Protein AF-A0A2V5RPT9-F1 (afdb_monomer)

Mean predicted aligned error: 5.76 Å

Foldseek 3Di:
DDPPQQFFFQAPVVRDTHRLVQWDALLPDDPVLSVQVCVVPVVDDSRHTHGVVVSVVSVVVVVD

Radius of gyration: 12.15 Å; Cα contacts (8 Å, |Δi|>4): 77; chains: 1; bounding box: 34×22×29 Å

Sequence (64 aa):
MSKTVTAPLVCQICKKAKPPNSGMIAELIRPSLLEFIKKKLPDLDSKGFICLDDLGEFRKDYIK

Nearest PDB structures (foldseek):
  8glv-assembly1_HM  TM=5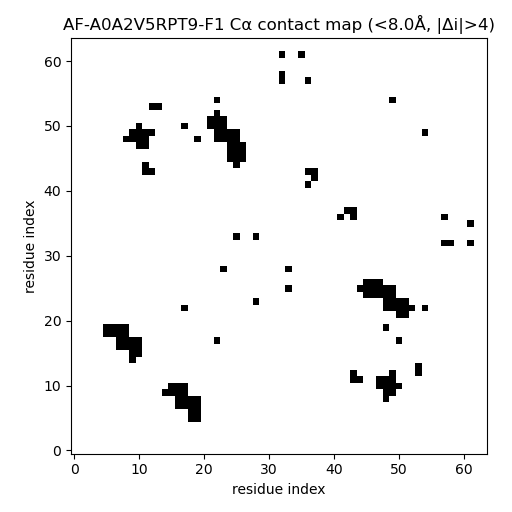.222E-01  e=3.917E+00  Chlamydomonas reinhardtii
  6u42-assembly1_7K  TM=4.828E-01  e=6.870E+00  Chlamydomonas reinhardtii

Structure (mmCIF, N/CA/C/O backbone):
data_AF-A0A2V5RPT9-F1
#
_entry.id   AF-A0A2V5RPT9-F1
#
loop_
_atom_site.group_PDB
_atom_site.id
_atom_site.type_symbol
_atom_site.label_atom_id
_atom_site.label_alt_id
_atom_site.label_comp_id
_atom_site.label_asym_id
_atom_site.label_entity_id
_atom_site.label_seq_id
_atom_site.pdbx_PDB_ins_code
_atom_site.Cartn_x
_atom_site.Cartn_y
_atom_site.Cartn_z
_atom_site.occupancy
_atom_site.B_iso_or_equiv
_atom_site.auth_seq_id
_atom_site.auth_comp_id
_atom_site.auth_asym_id
_atom_site.auth_atom_id
_atom_site.pdbx_PDB_model_num
ATOM 1 N N . MET A 1 1 ? 19.757 13.308 -21.254 1.00 37.12 1 MET A N 1
ATOM 2 C CA . MET A 1 1 ? 18.759 12.987 -20.208 1.00 37.12 1 MET A CA 1
ATOM 3 C C . MET A 1 1 ? 18.748 11.482 -20.011 1.00 37.12 1 MET A C 1
ATOM 5 O O . MET A 1 1 ? 18.254 10.762 -20.871 1.00 37.12 1 MET A O 1
ATOM 9 N N . SER A 1 2 ? 19.378 11.000 -18.945 1.00 42.47 2 SER A N 1
ATOM 10 C CA . SER A 1 2 ? 19.517 9.573 -18.655 1.00 42.47 2 SER A CA 1
ATOM 11 C C . SER A 1 2 ? 18.161 9.022 -18.216 1.00 42.47 2 SER A C 1
ATOM 13 O O . SER A 1 2 ? 17.716 9.290 -17.104 1.00 42.47 2 SER A O 1
ATOM 15 N N . LYS A 1 3 ? 17.470 8.284 -19.094 1.00 52.03 3 LYS A N 1
ATOM 16 C CA . LYS A 1 3 ? 16.367 7.414 -18.672 1.00 52.03 3 LYS 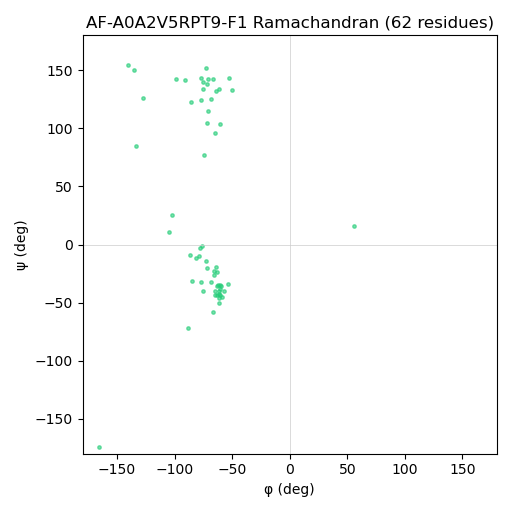A CA 1
ATOM 17 C C . LYS A 1 3 ? 16.989 6.342 -17.784 1.00 52.03 3 LYS A C 1
ATOM 19 O O . LYS A 1 3 ? 17.538 5.370 -18.291 1.00 52.03 3 LYS A O 1
ATOM 24 N N . THR A 1 4 ? 16.956 6.541 -16.473 1.00 53.97 4 THR A N 1
ATOM 25 C CA . THR A 1 4 ? 17.245 5.476 -15.517 1.00 53.97 4 THR A CA 1
ATOM 26 C C . THR A 1 4 ? 16.193 4.402 -15.768 1.00 53.97 4 THR A C 1
ATOM 28 O O . THR A 1 4 ? 15.013 4.598 -15.475 1.00 53.97 4 THR A O 1
ATOM 31 N N . VAL A 1 5 ? 16.587 3.316 -16.435 1.00 55.91 5 VAL A N 1
ATOM 32 C CA . VAL A 1 5 ? 15.730 2.148 -16.655 1.00 55.91 5 VAL A CA 1
ATOM 33 C C .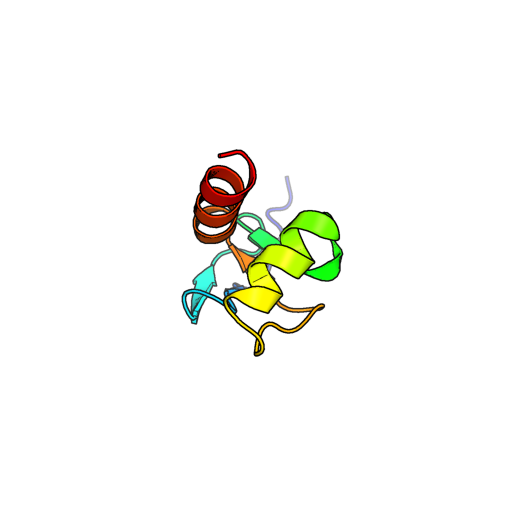 VAL A 1 5 ? 15.656 1.428 -15.318 1.00 55.91 5 VAL A C 1
ATOM 35 O O . VAL A 1 5 ? 16.383 0.479 -15.048 1.00 55.91 5 VAL A O 1
ATOM 38 N N . THR A 1 6 ? 14.852 1.972 -14.416 1.00 65.62 6 THR A N 1
ATOM 39 C CA . THR A 1 6 ? 14.666 1.397 -13.094 1.00 65.62 6 THR A CA 1
ATOM 40 C C . THR A 1 6 ? 13.738 0.195 -13.247 1.00 65.62 6 THR A C 1
ATOM 42 O O . THR A 1 6 ? 12.651 0.317 -13.818 1.00 65.62 6 THR A O 1
ATOM 45 N N . ALA A 1 7 ? 14.197 -0.972 -12.791 1.00 77.44 7 ALA A N 1
ATOM 46 C CA . ALA A 1 7 ? 13.478 -2.234 -12.925 1.00 77.44 7 ALA A CA 1
ATOM 47 C C . ALA A 1 7 ? 12.036 -2.122 -12.388 1.00 77.44 7 ALA A C 1
ATOM 49 O O . ALA A 1 7 ? 11.804 -1.421 -11.397 1.00 77.44 7 ALA A O 1
ATOM 50 N N . PRO A 1 8 ? 11.058 -2.785 -13.032 1.00 82.19 8 PRO A N 1
ATOM 51 C CA . PRO A 1 8 ? 9.677 -2.758 -12.576 1.00 82.19 8 PRO A CA 1
ATOM 52 C C . PRO A 1 8 ? 9.564 -3.360 -11.169 1.00 82.19 8 PRO A C 1
ATOM 54 O O . PRO A 1 8 ? 10.106 -4.429 -10.894 1.00 82.19 8 PRO A O 1
ATOM 57 N N . LEU A 1 9 ? 8.841 -2.672 -10.286 1.00 89.06 9 LEU A N 1
ATOM 58 C CA . LEU A 1 9 ? 8.541 -3.113 -8.928 1.00 89.06 9 LEU A CA 1
ATOM 59 C C . LEU A 1 9 ? 7.144 -3.729 -8.876 1.00 89.06 9 L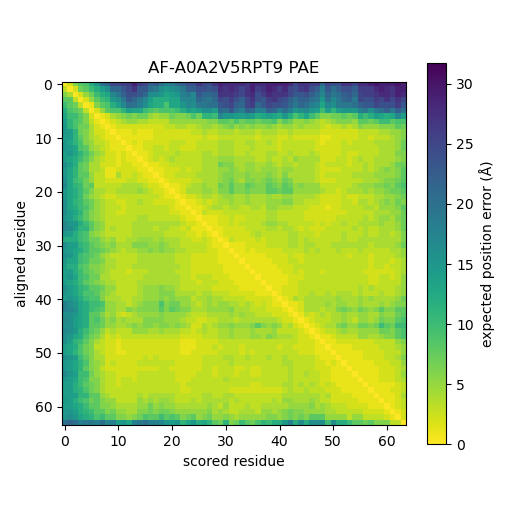EU A C 1
ATOM 61 O O . LEU A 1 9 ? 6.211 -3.266 -9.534 1.00 89.06 9 LEU A O 1
ATOM 65 N N . VAL A 1 10 ? 6.983 -4.782 -8.082 1.00 91.12 10 VAL A N 1
ATOM 66 C CA . VAL A 1 10 ? 5.688 -5.446 -7.903 1.00 91.12 10 VAL A CA 1
ATOM 67 C C . VAL A 1 10 ? 4.899 -4.725 -6.813 1.00 91.12 10 VAL A C 1
ATOM 69 O O . VAL A 1 10 ? 5.368 -4.607 -5.683 1.00 91.12 10 VAL A O 1
ATOM 72 N N . CYS A 1 11 ? 3.698 -4.244 -7.146 1.00 91.69 11 CYS A N 1
ATOM 73 C CA . CYS A 1 11 ? 2.788 -3.652 -6.165 1.00 91.69 11 CYS A CA 1
ATOM 74 C C . CYS A 1 11 ? 2.350 -4.707 -5.148 1.00 91.69 11 CYS A C 1
ATOM 76 O O . CYS A 1 11 ? 1.900 -5.780 -5.535 1.00 91.69 11 CYS A O 1
ATOM 78 N N . GLN A 1 12 ? 2.407 -4.415 -3.852 1.00 90.44 12 GLN A N 1
ATOM 79 C CA . GLN A 1 12 ? 1.961 -5.364 -2.833 1.00 90.44 12 GLN A CA 1
ATOM 80 C C . GLN A 1 12 ? 0.443 -5.544 -2.767 1.00 90.44 12 GLN A C 1
ATOM 82 O O . GLN A 1 12 ? -0.004 -6.582 -2.281 1.00 90.44 12 GLN A O 1
ATOM 87 N N . ILE A 1 13 ? -0.311 -4.576 -3.295 1.00 88.94 13 ILE A N 1
ATOM 88 C CA . ILE A 1 13 ? -1.775 -4.534 -3.278 1.00 88.94 13 ILE A CA 1
ATOM 89 C C . ILE A 1 13 ? -2.328 -5.271 -4.500 1.00 88.94 13 ILE A C 1
ATOM 91 O O . ILE A 1 13 ? -2.790 -6.400 -4.377 1.00 88.94 13 ILE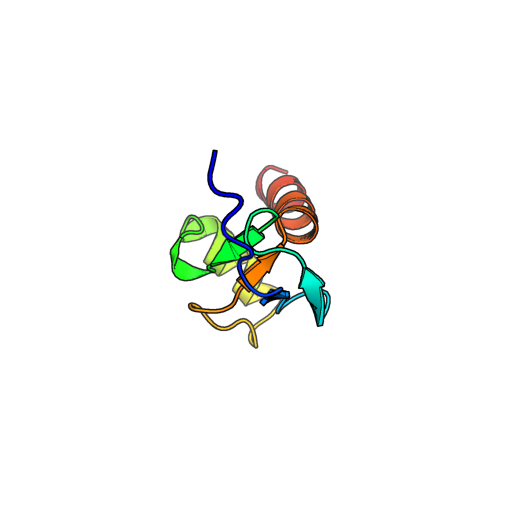 A O 1
ATOM 95 N N . CYS A 1 14 ? -2.193 -4.704 -5.704 1.00 90.19 14 CYS A N 1
ATOM 96 C CA . CYS A 1 14 ? -2.671 -5.365 -6.920 1.00 90.19 14 CYS A CA 1
ATOM 97 C C . CYS A 1 14 ? -1.767 -6.496 -7.449 1.00 90.19 14 CYS A C 1
ATOM 99 O O . CYS A 1 14 ? -2.111 -7.103 -8.463 1.00 90.19 14 CYS A O 1
ATOM 101 N N . LYS A 1 15 ? -0.600 -6.759 -6.833 1.00 88.94 15 LYS A N 1
ATOM 102 C CA . LYS A 1 15 ? 0.399 -7.773 -7.257 1.00 88.94 15 LYS A CA 1
ATOM 103 C C . LYS A 1 15 ? 0.900 -7.625 -8.704 1.00 88.94 15 LYS A C 1
ATOM 105 O O . LYS A 1 15 ? 1.520 -8.535 -9.247 1.00 88.94 15 LYS A O 1
ATOM 110 N N . LYS A 1 16 ? 0.683 -6.467 -9.337 1.00 89.75 16 LYS A N 1
ATOM 111 C CA . LYS A 1 16 ? 1.135 -6.175 -10.708 1.00 89.75 16 LYS A CA 1
ATOM 112 C C . LYS A 1 16 ? 2.523 -5.543 -10.709 1.00 89.75 16 LYS A C 1
ATOM 114 O O . LYS A 1 16 ? 2.812 -4.672 -9.887 1.00 89.75 16 LYS A O 1
ATOM 119 N N . ALA A 1 17 ? 3.347 -5.928 -11.682 1.00 90.38 17 ALA A N 1
ATOM 120 C CA . ALA A 1 17 ? 4.595 -5.241 -11.988 1.00 90.38 17 ALA A CA 1
ATOM 121 C C . ALA A 1 17 ? 4.291 -3.850 -12.561 1.00 90.38 17 ALA A C 1
ATOM 123 O O . ALA A 1 17 ? 3.523 -3.698 -13.515 1.00 90.38 17 ALA A O 1
ATOM 124 N N . LYS A 1 18 ? 4.865 -2.823 -11.947 1.00 90.56 18 LYS A N 1
ATOM 125 C CA . LYS A 1 18 ? 4.654 -1.419 -12.284 1.00 90.56 18 LYS A CA 1
ATOM 126 C C . LYS A 1 18 ? 6.001 -0.711 -12.305 1.00 90.56 18 LYS A C 1
ATOM 128 O O . LYS A 1 18 ? 6.917 -1.101 -11.582 1.00 90.56 18 LYS A O 1
ATOM 133 N N . PRO A 1 19 ? 6.155 0.329 -13.127 1.00 88.31 19 PRO A N 1
ATOM 134 C CA . PRO A 1 19 ? 7.392 1.072 -13.114 1.00 88.31 19 PRO A CA 1
ATOM 135 C C . PRO A 1 19 ? 7.514 1.802 -11.759 1.00 88.31 19 PRO A C 1
ATOM 137 O O . PRO A 1 19 ? 6.515 2.281 -11.215 1.00 88.31 19 PRO A O 1
ATOM 140 N N . PRO A 1 20 ? 8.723 1.885 -11.190 1.00 83.25 20 PRO A N 1
ATOM 141 C CA . PRO A 1 20 ? 8.959 2.412 -9.842 1.00 83.25 20 PRO A CA 1
ATOM 142 C C . PRO A 1 20 ? 8.598 3.893 -9.689 1.00 83.25 20 PRO A C 1
ATOM 144 O O . PRO A 1 20 ? 8.363 4.359 -8.583 1.00 83.25 20 PRO A O 1
ATOM 147 N N . ASN A 1 21 ? 8.502 4.632 -10.796 1.00 86.12 21 ASN A N 1
ATOM 148 C CA . ASN A 1 21 ? 8.014 6.012 -10.833 1.00 86.12 21 ASN A CA 1
ATOM 149 C C . ASN A 1 21 ? 6.476 6.131 -10.769 1.00 86.12 21 ASN A C 1
ATOM 151 O O . ASN A 1 21 ? 5.960 7.233 -10.633 1.00 86.12 21 ASN A O 1
ATOM 155 N N . SER A 1 22 ? 5.740 5.022 -10.891 1.00 89.50 22 SER A N 1
ATOM 156 C CA . SER A 1 22 ? 4.272 4.967 -10.815 1.00 89.50 22 SER A CA 1
ATOM 157 C C . SER A 1 22 ? 3.782 4.443 -9.465 1.00 89.50 22 SER A C 1
ATOM 159 O O . SER A 1 22 ? 2.692 3.878 -9.363 1.00 89.50 22 SER A O 1
ATOM 161 N N . GLY A 1 23 ? 4.588 4.597 -8.420 1.00 90.25 23 GLY A N 1
ATOM 162 C CA . GLY A 1 23 ? 4.257 4.179 -7.067 1.00 90.25 23 GLY A CA 1
ATOM 163 C C . GLY A 1 23 ? 5.185 4.783 -6.033 1.00 90.25 23 GLY A C 1
ATOM 164 O O . GLY A 1 23 ? 6.020 5.631 -6.337 1.00 90.25 23 GLY A O 1
ATOM 165 N N . MET A 1 24 ? 5.006 4.338 -4.800 1.00 90.00 24 MET A N 1
ATOM 166 C CA . MET A 1 24 ? 5.810 4.721 -3.653 1.00 90.00 24 MET A CA 1
ATOM 167 C C . MET A 1 24 ? 6.052 3.509 -2.761 1.00 90.00 24 MET A C 1
ATOM 169 O O . MET A 1 24 ? 5.259 2.570 -2.738 1.00 90.00 24 MET A O 1
ATOM 173 N N . ILE A 1 25 ? 7.150 3.542 -2.011 1.00 90.50 25 ILE A N 1
ATOM 174 C CA . ILE A 1 25 ? 7.397 2.562 -0.955 1.00 90.50 25 ILE A CA 1
ATOM 175 C C . ILE A 1 25 ? 6.502 2.899 0.235 1.00 90.50 25 ILE A C 1
ATOM 177 O O . ILE A 1 25 ? 6.323 4.073 0.564 1.00 90.50 25 ILE A O 1
ATOM 181 N N . ALA A 1 26 ? 5.947 1.875 0.874 1.00 88.94 26 ALA A N 1
ATOM 182 C CA . ALA A 1 26 ? 5.020 1.998 1.985 1.00 88.94 26 ALA A CA 1
ATOM 183 C C . ALA A 1 26 ? 5.566 2.866 3.135 1.00 88.94 26 ALA A C 1
ATOM 185 O O . ALA A 1 26 ? 4.811 3.639 3.714 1.00 88.94 26 ALA A O 1
ATOM 186 N N . GLU A 1 27 ? 6.877 2.842 3.388 1.00 88.25 27 GLU A N 1
ATOM 187 C CA . GLU A 1 27 ? 7.544 3.665 4.405 1.00 88.25 27 GLU A CA 1
ATOM 188 C C . GLU A 1 27 ? 7.507 5.169 4.099 1.00 88.25 27 GLU A C 1
ATOM 190 O O . GLU A 1 27 ? 7.553 5.985 5.014 1.00 88.25 27 GLU A O 1
ATOM 195 N N . LEU A 1 28 ? 7.406 5.543 2.818 1.00 88.56 28 LEU A N 1
ATOM 196 C CA . LEU A 1 28 ? 7.323 6.936 2.370 1.00 88.56 28 LEU A CA 1
ATOM 197 C C . LEU A 1 28 ? 5.880 7.455 2.361 1.00 88.56 28 LEU A C 1
ATOM 199 O O . LEU A 1 28 ? 5.638 8.643 2.134 1.00 88.56 28 LEU A O 1
ATOM 203 N N . ILE A 1 29 ? 4.901 6.572 2.556 1.00 87.75 29 ILE A N 1
ATOM 204 C CA . ILE A 1 29 ? 3.497 6.950 2.665 1.00 87.75 29 ILE A CA 1
ATOM 205 C C . ILE A 1 29 ? 3.264 7.536 4.056 1.00 87.75 29 ILE A C 1
ATOM 207 O O . ILE A 1 29 ? 3.818 7.070 5.049 1.00 87.75 29 ILE A O 1
ATOM 211 N N . ARG A 1 30 ? 2.400 8.556 4.143 1.00 88.31 30 ARG A N 1
ATOM 212 C CA . ARG A 1 30 ? 1.987 9.121 5.434 1.00 88.31 30 ARG A CA 1
ATOM 213 C C . ARG A 1 30 ? 1.539 8.007 6.393 1.00 88.31 30 ARG A C 1
ATOM 215 O O . ARG A 1 30 ? 0.685 7.210 5.997 1.00 88.31 30 ARG A O 1
ATOM 222 N N . PRO A 1 31 ? 2.005 8.010 7.655 1.00 86.44 31 PRO A N 1
ATOM 223 C CA . PRO A 1 31 ? 1.721 6.940 8.607 1.00 86.44 31 PRO A CA 1
ATOM 224 C C . PRO A 1 31 ? 0.218 6.721 8.806 1.00 86.44 31 PRO A C 1
ATOM 226 O O . PRO A 1 31 ? -0.226 5.584 8.767 1.00 86.44 31 PRO A O 1
ATOM 229 N N . SER A 1 32 ? -0.591 7.785 8.874 1.00 88.50 32 SER A N 1
ATOM 230 C CA . SER A 1 32 ? -2.051 7.668 9.025 1.00 88.50 32 SER A CA 1
ATOM 231 C C . SER A 1 32 ? -2.729 6.920 7.871 1.00 88.50 32 SER A C 1
ATOM 233 O O . SER A 1 32 ? -3.652 6.139 8.092 1.00 88.50 32 SER A O 1
ATOM 235 N N . LEU A 1 33 ? -2.262 7.134 6.635 1.00 88.56 33 LEU A N 1
ATOM 236 C CA . LEU A 1 33 ? -2.773 6.414 5.471 1.00 88.56 33 LEU A CA 1
ATOM 237 C C . LEU A 1 33 ? -2.227 4.983 5.443 1.00 88.56 33 LEU A C 1
ATOM 239 O O . LEU A 1 33 ? -2.968 4.057 5.142 1.00 88.56 33 LEU A O 1
ATOM 243 N N . LEU A 1 34 ? -0.953 4.783 5.788 1.00 88.06 34 LEU A N 1
ATOM 244 C CA . LEU A 1 34 ? -0.359 3.451 5.862 1.00 88.06 34 LEU A CA 1
ATOM 245 C C . LEU A 1 34 ? -1.075 2.570 6.896 1.00 88.06 34 LEU A C 1
ATOM 247 O O . LEU A 1 34 ? -1.369 1.415 6.606 1.00 88.06 34 LEU A O 1
ATOM 251 N N . GLU A 1 35 ? -1.400 3.109 8.071 1.00 89.44 35 GLU A N 1
ATOM 252 C CA . GLU A 1 35 ? -2.195 2.414 9.087 1.00 89.44 35 GLU A CA 1
ATOM 253 C C . GLU A 1 35 ? -3.590 2.056 8.574 1.00 89.44 35 GLU A C 1
ATOM 255 O O . GLU A 1 35 ? -4.070 0.949 8.811 1.00 89.44 35 GLU A O 1
ATOM 260 N N . PHE A 1 36 ? -4.231 2.955 7.822 1.00 89.31 36 PHE A N 1
ATOM 261 C CA . PHE A 1 36 ? -5.512 2.674 7.180 1.00 89.31 36 PHE A CA 1
ATOM 262 C C . PHE A 1 36 ? -5.418 1.516 6.176 1.00 89.31 36 PHE A C 1
ATOM 264 O O . PHE A 1 36 ? -6.239 0.599 6.207 1.00 89.31 36 PHE A O 1
ATOM 271 N N . ILE A 1 37 ? -4.388 1.513 5.325 1.00 89.19 37 ILE A N 1
ATOM 272 C CA . ILE A 1 37 ? -4.161 0.432 4.360 1.00 89.19 37 ILE A CA 1
ATOM 273 C C . ILE A 1 37 ? -3.856 -0.875 5.103 1.00 89.19 37 ILE A C 1
ATOM 275 O O . ILE A 1 37 ? -4.455 -1.891 4.774 1.00 89.19 37 ILE A O 1
ATOM 279 N N . LYS A 1 38 ? -3.014 -0.856 6.147 1.00 88.81 38 LYS A N 1
ATOM 280 C CA . LYS A 1 38 ? -2.698 -2.034 6.978 1.00 88.81 38 LYS A CA 1
ATOM 281 C C . LYS A 1 38 ? -3.920 -2.623 7.678 1.00 88.81 38 LYS A C 1
ATOM 283 O O . LYS A 1 38 ? -4.020 -3.838 7.801 1.00 88.81 38 LYS A O 1
ATOM 288 N N . LYS A 1 39 ? -4.875 -1.789 8.103 1.00 89.31 39 LYS A N 1
ATOM 289 C CA . LYS A 1 39 ? -6.153 -2.268 8.657 1.00 89.31 39 LYS A CA 1
ATOM 290 C C . LYS A 1 39 ? -6.966 -3.064 7.635 1.00 89.31 39 LYS A C 1
ATOM 292 O O . LYS A 1 39 ? -7.645 -4.007 8.024 1.00 89.31 39 LYS A O 1
ATOM 297 N N . LYS A 1 40 ? -6.903 -2.701 6.348 1.00 87.62 40 LYS A N 1
ATOM 298 C CA . LYS A 1 40 ? -7.560 -3.455 5.266 1.00 87.62 40 LYS A CA 1
ATOM 299 C C . LYS A 1 40 ? -6.712 -4.623 4.749 1.00 87.62 40 LYS A C 1
ATOM 301 O O . LYS A 1 40 ? -7.266 -5.625 4.313 1.00 87.62 40 LYS A O 1
ATOM 306 N N . LEU A 1 41 ? -5.389 -4.488 4.783 1.00 86.19 41 LEU A N 1
ATOM 307 C CA . LEU A 1 41 ? -4.403 -5.433 4.262 1.00 86.19 41 LEU A CA 1
ATOM 308 C C . LEU A 1 41 ? -3.290 -5.639 5.305 1.00 86.19 41 LEU A C 1
ATOM 310 O O . LEU A 1 41 ? -2.255 -4.973 5.232 1.00 86.19 41 LEU A O 1
ATOM 314 N N . PRO A 1 42 ? -3.473 -6.552 6.274 1.00 83.31 42 PRO A N 1
ATOM 315 C CA . PRO A 1 42 ? -2.488 -6.782 7.335 1.00 83.31 42 PRO A CA 1
ATOM 316 C C . PRO A 1 42 ? -1.159 -7.354 6.814 1.00 83.31 42 PRO A C 1
ATOM 318 O O . PRO A 1 42 ? -0.123 -7.151 7.437 1.00 83.31 42 PRO A O 1
ATOM 321 N N . ASP A 1 43 ? -1.181 -7.999 5.646 1.00 85.06 43 ASP A N 1
ATOM 322 C CA . ASP A 1 43 ? -0.014 -8.550 4.942 1.00 85.06 43 ASP A CA 1
ATOM 323 C C . ASP A 1 43 ? 0.854 -7.491 4.235 1.00 85.06 43 ASP A C 1
ATOM 325 O O . ASP A 1 43 ? 1.843 -7.818 3.580 1.00 85.06 43 ASP A O 1
ATOM 329 N N . LEU A 1 44 ? 0.472 -6.212 4.301 1.00 86.31 44 LEU A N 1
ATOM 330 C CA . LEU A 1 44 ? 1.211 -5.144 3.643 1.00 86.31 44 LEU A CA 1
ATOM 331 C C . LEU A 1 44 ? 2.548 -4.886 4.349 1.00 86.31 44 LEU A C 1
ATOM 333 O O . LEU A 1 44 ? 2.596 -4.370 5.471 1.00 86.31 44 LEU A O 1
ATOM 337 N N . ASP A 1 45 ? 3.644 -5.153 3.644 1.00 86.94 45 ASP A N 1
ATOM 338 C CA . ASP A 1 45 ? 4.977 -4.855 4.144 1.00 86.94 45 ASP A CA 1
ATOM 339 C C . ASP A 1 45 ? 5.242 -3.344 4.131 1.00 86.94 45 ASP A C 1
ATOM 341 O O . ASP A 1 45 ? 4.934 -2.632 3.170 1.00 86.94 45 ASP A O 1
ATOM 345 N N .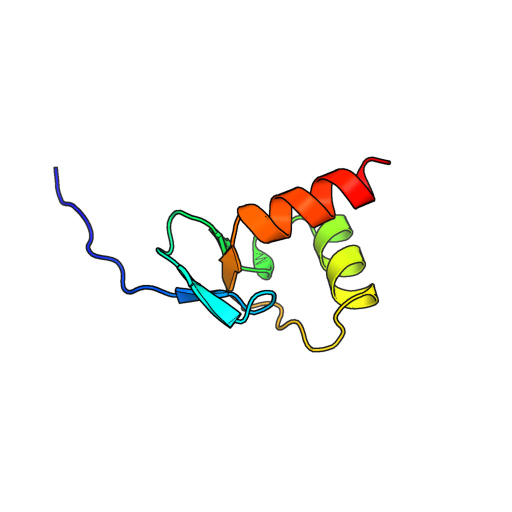 SER A 1 46 ? 5.874 -2.844 5.194 1.00 82.31 46 SER A N 1
ATOM 346 C CA . SER A 1 46 ? 6.160 -1.408 5.336 1.00 82.31 46 SER A CA 1
ATOM 347 C C . SER A 1 46 ? 7.269 -0.930 4.400 1.00 82.31 46 SER A C 1
ATOM 349 O O . SER A 1 46 ? 7.398 0.266 4.192 1.00 82.31 46 SER A O 1
ATOM 351 N N . LYS A 1 47 ? 8.040 -1.834 3.795 1.00 86.50 47 LYS A N 1
ATOM 352 C CA . LYS A 1 47 ? 9.013 -1.548 2.732 1.00 86.50 47 LYS A CA 1
ATOM 353 C C . LYS A 1 47 ? 8.499 -1.994 1.362 1.00 86.50 47 LYS A C 1
ATOM 355 O O . LYS A 1 47 ? 9.239 -2.029 0.380 1.00 86.50 47 LYS A O 1
ATOM 360 N N . GLY A 1 48 ? 7.217 -2.343 1.283 1.00 87.62 48 GLY A N 1
ATOM 361 C CA . GLY A 1 48 ? 6.563 -2.765 0.062 1.00 87.62 48 GLY A CA 1
ATOM 362 C C . GLY A 1 48 ? 6.355 -1.634 -0.929 1.00 87.62 48 GLY A C 1
ATOM 363 O O . GLY A 1 48 ? 6.011 -0.518 -0.551 1.00 87.62 48 GLY A O 1
ATOM 364 N N . PHE A 1 49 ? 6.507 -1.927 -2.218 1.00 91.44 49 PHE A N 1
ATOM 365 C CA . PHE A 1 49 ? 6.096 -1.001 -3.265 1.00 91.44 49 PHE A CA 1
ATOM 366 C C . PHE A 1 49 ? 4.572 -1.012 -3.412 1.00 91.44 49 PHE A C 1
ATOM 368 O O . PHE A 1 49 ? 3.946 -2.070 -3.482 1.00 91.44 49 PHE A O 1
ATOM 375 N N . ILE A 1 50 ? 3.975 0.171 -3.489 1.00 91.56 50 ILE A N 1
ATOM 376 C CA . ILE A 1 50 ? 2.545 0.378 -3.698 1.00 91.56 50 ILE A CA 1
ATOM 377 C C . ILE A 1 50 ? 2.386 1.324 -4.882 1.00 91.56 50 ILE A C 1
ATOM 379 O O . ILE A 1 50 ? 2.974 2.404 -4.908 1.00 91.56 50 ILE A O 1
ATOM 383 N N . CYS A 1 51 ? 1.603 0.931 -5.883 1.00 93.44 51 CYS A N 1
ATOM 384 C CA . CYS A 1 51 ? 1.374 1.787 -7.041 1.00 93.44 51 CYS A CA 1
ATOM 385 C C . CYS A 1 51 ? 0.463 2.974 -6.681 1.00 93.44 51 CYS A C 1
ATOM 387 O O . CYS A 1 51 ? -0.375 2.891 -5.784 1.00 93.44 51 CYS A O 1
ATOM 389 N N . LEU A 1 52 ? 0.622 4.090 -7.396 1.00 90.62 52 LEU A N 1
ATOM 390 C CA . LEU A 1 52 ? -0.173 5.303 -7.175 1.00 90.62 52 LEU A CA 1
ATOM 391 C C . LEU A 1 52 ? -1.667 5.091 -7.447 1.00 90.62 52 LEU A C 1
ATOM 393 O O . LEU A 1 52 ? -2.482 5.832 -6.910 1.00 90.62 52 LEU A O 1
ATOM 397 N N . ASP A 1 53 ? -2.004 4.098 -8.267 1.00 91.75 53 ASP A N 1
ATOM 398 C CA . ASP A 1 53 ? -3.374 3.741 -8.638 1.00 91.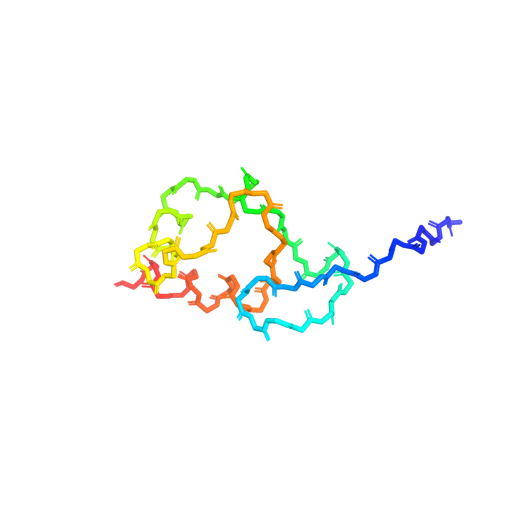75 53 ASP A CA 1
ATOM 399 C C . ASP A 1 53 ? -4.138 3.197 -7.420 1.00 91.75 53 ASP A C 1
ATOM 401 O O . ASP A 1 53 ? -5.082 3.832 -6.948 1.00 91.75 53 ASP A O 1
ATOM 405 N N . ASP A 1 54 ? -3.620 2.117 -6.815 1.00 90.75 54 ASP A N 1
ATOM 406 C CA . ASP A 1 54 ? -4.139 1.566 -5.559 1.00 90.75 54 ASP A CA 1
ATOM 407 C C . ASP A 1 54 ? -4.074 2.628 -4.449 1.00 90.75 54 ASP A C 1
ATOM 409 O O . ASP A 1 54 ? -5.042 2.855 -3.726 1.00 90.75 54 ASP A O 1
ATOM 413 N N . LEU A 1 55 ? -2.948 3.346 -4.330 1.00 89.88 55 LEU A N 1
ATOM 414 C CA . LEU A 1 55 ? -2.797 4.391 -3.317 1.00 89.88 55 LEU A CA 1
ATOM 415 C C . LEU A 1 55 ? -3.847 5.502 -3.466 1.00 89.88 55 LEU A C 1
ATOM 417 O O . LEU A 1 55 ? -4.304 6.056 -2.468 1.00 89.88 55 LEU A O 1
ATOM 421 N N . GLY A 1 56 ? -4.221 5.841 -4.699 1.00 90.19 56 GLY A N 1
ATOM 422 C CA . GLY A 1 56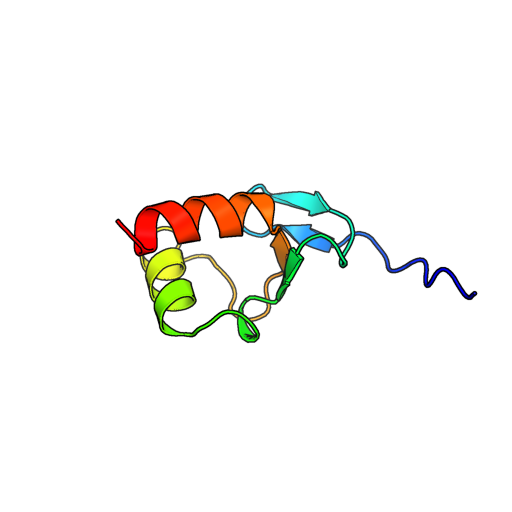 ? -5.255 6.818 -5.016 1.00 90.19 56 GLY A CA 1
ATOM 423 C C . GLY A 1 56 ? -6.638 6.371 -4.553 1.00 90.19 56 GLY A C 1
ATOM 424 O O . GLY A 1 56 ? -7.376 7.184 -3.999 1.00 90.19 56 GLY A O 1
ATOM 425 N N . GLU A 1 57 ? -6.965 5.088 -4.711 1.00 91.12 57 GLU A N 1
ATOM 426 C CA . GLU A 1 57 ? -8.203 4.491 -4.192 1.00 91.12 57 GLU A CA 1
ATOM 427 C C . GLU A 1 57 ? -8.261 4.593 -2.662 1.00 91.12 57 GLU A C 1
ATOM 429 O O . GLU A 1 57 ? -9.216 5.145 -2.113 1.00 91.12 57 GLU A O 1
ATOM 434 N N . PHE A 1 58 ? -7.195 4.179 -1.963 1.00 89.50 58 PHE A N 1
ATOM 435 C CA . PHE A 1 58 ? -7.127 4.296 -0.501 1.00 89.50 58 PHE A CA 1
ATOM 436 C C . PHE A 1 58 ? -7.164 5.748 -0.021 1.00 89.50 58 PHE A C 1
ATOM 438 O O . PHE A 1 58 ? -7.767 6.032 1.009 1.00 89.50 58 PHE A O 1
ATOM 445 N N . ARG A 1 59 ? -6.550 6.687 -0.754 1.00 88.31 59 ARG A N 1
ATOM 446 C CA . ARG A 1 59 ? -6.623 8.121 -0.428 1.00 88.31 59 ARG A CA 1
ATOM 447 C C . ARG A 1 59 ? -8.046 8.654 -0.516 1.00 88.31 59 ARG A C 1
ATOM 449 O O . ARG A 1 59 ? -8.442 9.411 0.363 1.00 88.31 59 ARG A O 1
ATOM 456 N N . LYS A 1 60 ? -8.798 8.285 -1.555 1.00 89.25 60 LYS A N 1
ATOM 457 C CA . LYS A 1 60 ? -10.205 8.69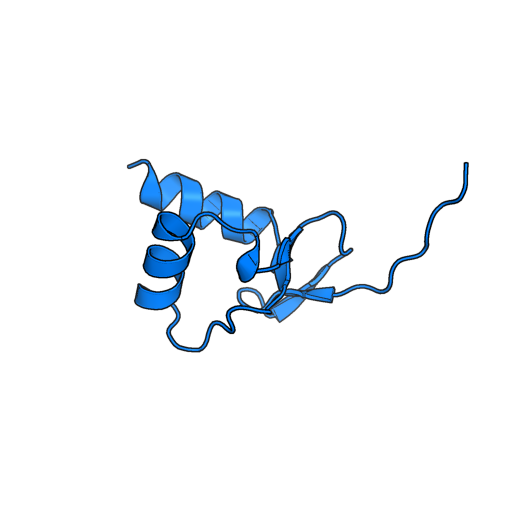1 -1.695 1.00 89.25 60 LYS A CA 1
ATOM 458 C C . LYS A 1 60 ? -11.045 8.152 -0.545 1.00 89.25 60 LYS A C 1
ATOM 460 O O . LYS A 1 60 ? -11.858 8.891 -0.011 1.00 89.25 60 LYS A O 1
ATOM 465 N N . ASP A 1 61 ? -10.818 6.898 -0.163 1.00 87.38 61 ASP A N 1
ATOM 466 C CA . ASP A 1 61 ? -11.529 6.257 0.945 1.00 87.38 61 ASP A CA 1
ATOM 467 C C . ASP A 1 61 ? -11.149 6.859 2.309 1.00 87.38 61 ASP A C 1
ATOM 469 O O . ASP A 1 61 ? -11.988 6.952 3.191 1.00 87.38 61 ASP A O 1
ATOM 473 N N . TYR A 1 62 ? -9.902 7.318 2.465 1.00 83.69 62 TYR A N 1
ATOM 474 C CA . TYR A 1 62 ? -9.400 7.946 3.691 1.00 83.69 62 TYR A CA 1
ATOM 475 C C . TYR A 1 62 ? -9.861 9.401 3.893 1.00 83.69 62 TYR A C 1
ATOM 477 O O . TYR A 1 62 ? -9.983 9.848 5.028 1.00 83.69 62 TYR A O 1
ATOM 485 N N . ILE A 1 63 ? -10.057 10.166 2.812 1.00 83.12 63 ILE A N 1
ATOM 486 C CA . ILE A 1 63 ? -10.511 11.573 2.873 1.00 83.12 63 ILE A CA 1
ATOM 487 C C . ILE A 1 63 ? -12.043 11.667 3.043 1.00 83.12 63 ILE A C 1
ATOM 489 O O . ILE A 1 63 ? -12.566 12.751 3.297 1.00 83.12 63 ILE A O 1
ATOM 493 N N . LYS A 1 64 ? -12.757 10.550 2.878 1.00 67.31 64 LYS A N 1
ATOM 494 C CA . LYS A 1 64 ? -14.216 10.465 2.963 1.00 67.31 64 LYS A CA 1
ATOM 495 C C . LYS A 1 64 ? -14.699 10.367 4.408 1.00 67.31 64 LYS A C 1
ATOM 497 O O . LYS A 1 64 ? -15.760 10.968 4.678 1.00 67.31 64 LYS A O 1
#

pLDDT: mean 84.47, std 11.69, range [37.12, 93.44]

Secondary structure (DSSP, 8-state):
-----PPPEEPTTT--EE-GGGEEEGGGS-HHHHHHHHHH-TT--TT-EEEHHHHHHHHHHHH-

Solvent-accessible surface area (backbone atoms only — not comparable to full-atom values): 3856 Å² total; per-residue (Å²): 133,84,79,76,83,62,68,65,38,53,17,70,78,85,64,43,78,37,53,59,88,54,34,48,43,37,69,78,42,59,63,75,58,43,53,53,49,34,74,79,37,77,85,61,53,59,81,29,40,36,36,48,68,64,50,47,55,53,48,56,64,69,76,104